Protein AF-A0A917VQW3-F1 (afdb_monomer)

InterPro domains:
  IPR000792 Transcription regulator LuxR, C-terminal [PF00196] (3-49)
  IPR000792 Transcription regulator LuxR, C-terminal [PR00038] (4-18)
  IPR000792 Transcription regulator LuxR, C-terminal [PR00038] (18-34)
  IPR000792 Transcription regulator LuxR, C-terminal [PR00038] (34-46)
  IPR000792 Transcription regulator LuxR, C-terminal [PS50043] (1-67)
  IPR000792 Transcription regulator LuxR, C-terminal [SM00421] (1-63)
  IPR000792 Transcription regulator LuxR, C-terminal [cd06170] (4-63)
  IPR016032 Signal transduction response regulator, C-terminal effector [SSF46894] (2-49)
  IPR036388 Winged helix-like DNA-binding domain superfamily [G3DSA:1.10.10.10] (1-66)

Organism: NCBI:txid66370

Nearest PDB structures (foldseek):
  4wsz-assembly1_B  TM=9.440E-01  e=5.230E-04  unclassified
  6jqs-assembly1_A  TM=9.039E-01  e=1.061E-03  Paenisporosarcina sp. TG-14
  3qp6-assembly1_A-2  TM=9.137E-01  e=2.030E-03  Chromobacterium violaceum
  4gvp-assembly1_A  TM=9.242E-01  e=4.119E-03  Staphylococcus aureus subsp. aureus Mu50
  4zms-assembl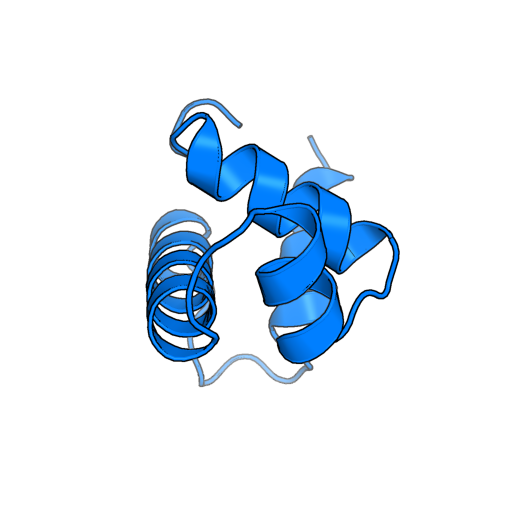y1_B  TM=9.186E-01  e=3.883E-03  Streptococcus pneumoniae R6

Radius of gyration: 11.17 Å; Cα contacts (8 Å, |Δi|>4): 53; chains: 1; bounding box: 25×32×22 Å

pLDDT: mean 89.08, std 10.8, range [56.38, 97.81]

Solvent-accessible surface area (backbone atoms only — not comparable to full-atom values): 4052 Å² total; per-residue (Å²): 114,95,85,54,52,74,69,43,47,54,53,49,50,41,47,64,73,67,46,49,60,65,55,44,14,61,78,66,75,49,53,50,69,56,47,52,50,42,53,52,51,47,32,59,74,71,67,56,57,95,84,55,94,67,61,65,69,57,52,55,40,50,65,61,69,79,105

Secondary structure (DSSP, 8-state):
-TTS-HHHHHHHHHHHTT--HHHHHHHHTS-HHHHHHHHHHHHHHTT--TTSSS-HHHHHHHHHH--

Sequence (67 aa):
MSNLTPRESEVLRLIAEGRSNAGISESLFITEKAVNKHIGNIFQKLGLTPTERGNRRVLAVLACLER

Structure (mmCIF, N/CA/C/O backbone):
data_AF-A0A917VQW3-F1
#
_entry.id   AF-A0A917VQW3-F1
#
loop_
_atom_site.group_PDB
_atom_site.id
_atom_site.type_symbol
_atom_site.label_atom_id
_atom_site.label_alt_id
_atom_site.label_comp_id
_atom_site.label_asym_id
_atom_site.label_entity_id
_at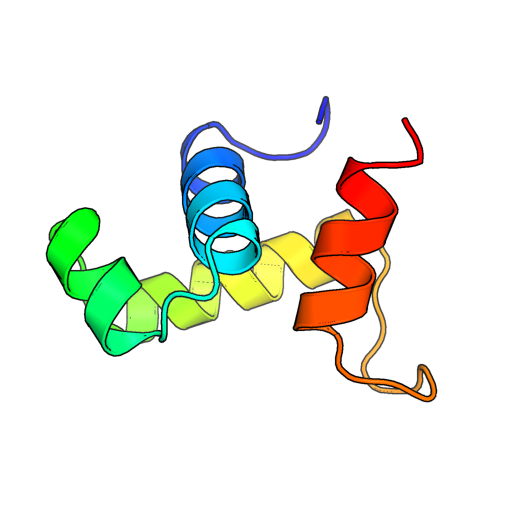om_site.label_seq_id
_atom_site.pdbx_PDB_ins_code
_atom_site.Cartn_x
_atom_site.Cartn_y
_atom_site.Cartn_z
_atom_site.occupancy
_atom_site.B_iso_or_equiv
_atom_site.auth_seq_id
_atom_site.auth_comp_id
_atom_site.auth_asym_id
_atom_site.auth_atom_id
_atom_site.pdbx_PDB_model_num
ATOM 1 N N . MET A 1 1 ? -11.843 -4.728 7.016 1.00 57.12 1 MET A N 1
ATOM 2 C CA . MET A 1 1 ? -10.871 -3.608 6.947 1.00 57.12 1 MET A CA 1
ATOM 3 C C . MET A 1 1 ? -10.338 -3.142 8.307 1.00 57.12 1 MET A C 1
ATOM 5 O O . MET A 1 1 ? -9.418 -2.340 8.319 1.00 57.12 1 MET A O 1
ATOM 9 N N . SER A 1 2 ? -10.831 -3.649 9.445 1.00 60.97 2 SER A N 1
ATOM 10 C CA . SER A 1 2 ? -10.515 -3.132 10.793 1.00 60.97 2 SER A CA 1
ATOM 11 C C . SER A 1 2 ? -9.034 -3.148 11.209 1.00 60.97 2 SER A C 1
ATOM 13 O O . SER A 1 2 ? -8.692 -2.487 12.180 1.00 60.97 2 SER A O 1
ATOM 15 N N . ASN A 1 3 ? -8.155 -3.8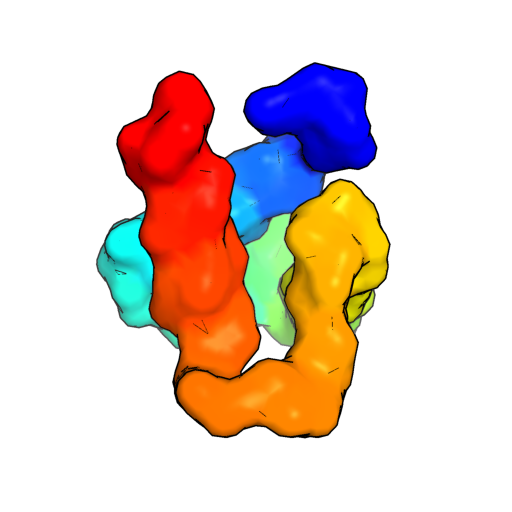54 10.485 1.00 83.12 3 ASN A N 1
ATOM 16 C CA . ASN A 1 3 ? -6.715 -3.912 10.774 1.00 83.12 3 ASN A CA 1
ATOM 17 C C . ASN A 1 3 ? -5.835 -3.113 9.787 1.00 83.12 3 ASN A C 1
ATOM 19 O O . ASN A 1 3 ? -4.636 -2.926 10.025 1.00 83.12 3 ASN A O 1
ATOM 23 N N . LEU A 1 4 ? -6.400 -2.645 8.666 1.00 91.31 4 LEU A N 1
ATOM 24 C CA . LEU A 1 4 ? -5.681 -1.810 7.702 1.00 91.31 4 LEU A CA 1
ATOM 25 C C . LEU A 1 4 ? -5.783 -0.343 8.118 1.00 91.31 4 LEU A C 1
ATOM 27 O O . LEU A 1 4 ? -6.833 0.136 8.535 1.00 91.31 4 LEU A O 1
ATOM 31 N N . THR A 1 5 ? -4.683 0.386 7.974 1.00 94.56 5 THR A N 1
ATOM 32 C CA . THR A 1 5 ? -4.697 1.848 8.086 1.00 94.56 5 THR A CA 1
ATOM 33 C C . THR A 1 5 ? -5.495 2.460 6.927 1.00 94.56 5 THR A C 1
ATOM 35 O O . THR A 1 5 ? -5.680 1.804 5.892 1.00 94.56 5 THR A O 1
ATOM 38 N N . PRO A 1 6 ? -5.920 3.733 7.037 1.00 93.81 6 PRO A N 1
ATOM 39 C CA . PRO A 1 6 ? -6.571 4.432 5.930 1.00 93.81 6 PRO A CA 1
ATOM 40 C C . PRO A 1 6 ? -5.740 4.369 4.643 1.00 93.81 6 PRO A C 1
ATOM 42 O O . PRO A 1 6 ? -6.255 4.019 3.585 1.00 93.81 6 PRO A O 1
ATOM 45 N N . ARG A 1 7 ? -4.421 4.574 4.759 1.00 95.06 7 ARG A N 1
ATOM 46 C CA . ARG A 1 7 ? -3.517 4.564 3.606 1.00 95.06 7 ARG A CA 1
ATOM 47 C C . ARG A 1 7 ? -3.372 3.190 2.961 1.00 95.06 7 AR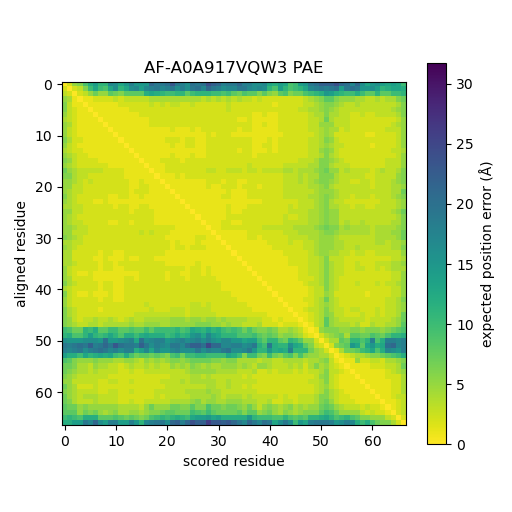G A C 1
ATOM 49 O O . ARG A 1 7 ? -3.330 3.073 1.743 1.00 95.06 7 ARG A O 1
ATOM 56 N N . GLU A 1 8 ? -3.298 2.139 3.770 1.00 95.12 8 GLU A N 1
ATOM 57 C CA . GLU A 1 8 ? -3.270 0.761 3.270 1.00 95.12 8 GLU A CA 1
ATOM 58 C C . GLU A 1 8 ? -4.590 0.381 2.587 1.00 95.12 8 GLU A C 1
ATOM 60 O O . GLU A 1 8 ? -4.574 -0.335 1.590 1.00 95.12 8 GLU A O 1
ATOM 65 N N . SER A 1 9 ? -5.718 0.899 3.076 1.00 94.12 9 SER A N 1
ATOM 66 C CA . SER A 1 9 ? -7.029 0.682 2.456 1.00 94.12 9 SER A CA 1
ATOM 67 C C . SER A 1 9 ? -7.143 1.393 1.103 1.00 94.12 9 SER A C 1
ATOM 69 O O . SER A 1 9 ? -7.625 0.793 0.146 1.00 94.12 9 SER A O 1
ATOM 71 N N . GLU A 1 10 ? -6.637 2.627 0.980 1.00 95.31 10 GLU A N 1
ATOM 72 C CA . GLU A 1 10 ? -6.537 3.329 -0.313 1.00 95.31 10 GLU A CA 1
ATOM 73 C C . GLU A 1 10 ? -5.673 2.554 -1.316 1.00 95.31 10 GLU A C 1
ATOM 75 O O . GLU A 1 10 ? -6.080 2.336 -2.458 1.00 95.31 10 GLU A O 1
ATOM 80 N N . VAL A 1 11 ? -4.493 2.095 -0.884 1.00 96.56 11 VAL A N 1
ATOM 81 C CA . VAL A 1 11 ? -3.596 1.289 -1.725 1.00 96.56 11 VAL A CA 1
ATOM 82 C C . VAL A 1 11 ? -4.290 -0.001 -2.166 1.00 96.56 11 VAL A C 1
ATOM 84 O O . VAL A 1 11 ? -4.243 -0.335 -3.347 1.00 96.56 11 VAL A O 1
ATOM 87 N N . LEU A 1 12 ? -4.967 -0.707 -1.255 1.00 94.62 12 LEU A N 1
ATOM 88 C CA . LEU A 1 12 ? -5.708 -1.927 -1.580 1.00 94.62 12 LEU A CA 1
ATOM 89 C C . LEU A 1 12 ? -6.831 -1.669 -2.592 1.00 94.62 12 LEU A C 1
ATOM 91 O O . LEU A 1 12 ? -7.006 -2.462 -3.516 1.00 94.62 12 LEU A O 1
ATOM 95 N N . ARG A 1 13 ? -7.546 -0.545 -2.472 1.00 94.44 13 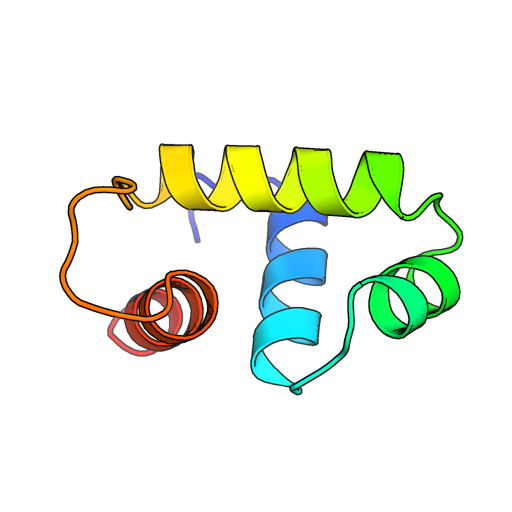ARG A N 1
ATOM 96 C CA . ARG A 1 13 ? -8.590 -0.162 -3.429 1.00 94.44 13 ARG A CA 1
ATOM 97 C C . ARG A 1 13 ? -8.020 0.034 -4.831 1.00 94.44 13 ARG A C 1
ATOM 99 O O . ARG A 1 13 ? -8.532 -0.542 -5.782 1.00 94.44 13 ARG A O 1
ATOM 106 N N . LEU A 1 14 ? -6.911 0.759 -4.956 1.00 96.19 14 LEU A N 1
ATOM 107 C CA . LEU A 1 14 ? -6.265 0.970 -6.254 1.00 96.19 14 LEU A CA 1
ATOM 108 C C . LEU A 1 14 ? -5.709 -0.336 -6.850 1.00 96.19 14 LEU A C 1
ATOM 110 O O . LEU A 1 14 ? -5.700 -0.505 -8.069 1.00 96.19 14 LEU A O 1
ATOM 114 N N . ILE A 1 15 ? -5.277 -1.285 -6.011 1.00 94.69 15 ILE A N 1
ATOM 115 C CA . ILE A 1 15 ? -4.923 -2.641 -6.462 1.00 94.69 15 ILE A CA 1
ATOM 116 C C . ILE A 1 15 ? -6.153 -3.362 -7.022 1.00 94.69 15 ILE A C 1
ATOM 118 O O . ILE A 1 15 ? -6.041 -3.989 -8.074 1.00 94.69 15 ILE A O 1
ATOM 122 N N . ALA A 1 16 ? -7.308 -3.258 -6.357 1.00 93.44 16 ALA A N 1
ATOM 123 C CA . ALA A 1 16 ? -8.570 -3.831 -6.828 1.00 93.44 16 ALA A CA 1
ATOM 124 C C . ALA A 1 16 ? -9.047 -3.202 -8.148 1.00 93.44 16 ALA A C 1
ATOM 126 O O . ALA A 1 16 ? -9.604 -3.894 -8.992 1.00 93.44 16 ALA A O 1
ATOM 127 N N . GLU A 1 17 ? -8.747 -1.921 -8.370 1.00 93.75 17 GLU A N 1
ATOM 128 C CA . GLU A 1 17 ? -8.963 -1.219 -9.644 1.00 93.75 17 GLU A CA 1
ATOM 129 C C . GLU A 1 17 ? -7.965 -1.641 -10.750 1.00 93.75 17 GLU A C 1
ATOM 131 O O . GLU A 1 17 ? -8.010 -1.118 -11.862 1.00 93.75 17 GLU A O 1
ATOM 136 N N . GLY A 1 18 ? -7.039 -2.566 -10.469 1.00 94.06 18 GLY A N 1
ATOM 137 C CA . GLY A 1 18 ? -6.070 -3.080 -11.441 1.00 94.06 18 GLY A CA 1
ATOM 138 C C . GLY A 1 18 ? -4.864 -2.168 -11.685 1.00 94.06 18 GLY A C 1
ATOM 139 O O . GLY A 1 18 ? -4.129 -2.362 -12.654 1.00 94.06 18 GLY A O 1
ATOM 140 N N . ARG A 1 19 ? -4.621 -1.171 -10.824 1.00 95.50 19 ARG A N 1
ATOM 141 C CA . ARG A 1 19 ? -3.509 -0.225 -11.003 1.00 95.50 19 ARG A CA 1
ATOM 142 C C . ARG A 1 19 ? -2.148 -0.884 -10.744 1.00 95.50 19 ARG A C 1
ATOM 144 O O . ARG A 1 19 ? -1.964 -1.674 -9.808 1.00 95.50 19 ARG A O 1
ATOM 151 N N . SER A 1 20 ? -1.163 -0.505 -11.561 1.00 96.06 20 SER A N 1
ATOM 152 C CA . SER A 1 20 ? 0.253 -0.843 -11.366 1.00 96.06 20 SER A CA 1
ATOM 153 C C . SER A 1 20 ? 0.861 -0.051 -10.202 1.00 96.06 20 SER A C 1
ATOM 155 O O . SER A 1 20 ? 0.287 0.936 -9.749 1.00 96.06 20 SER A O 1
ATOM 157 N N . ASN A 1 21 ? 2.043 -0.448 -9.717 1.00 95.50 21 ASN A N 1
ATOM 158 C CA . ASN A 1 21 ? 2.735 0.300 -8.657 1.00 95.50 21 ASN A CA 1
ATOM 159 C C . ASN A 1 21 ? 3.013 1.753 -9.061 1.00 95.50 21 ASN A C 1
ATOM 161 O O . ASN A 1 21 ? 2.755 2.645 -8.258 1.00 95.50 21 ASN A O 1
ATOM 165 N N . ALA A 1 22 ? 3.440 1.982 -10.306 1.00 96.81 22 ALA A N 1
ATOM 166 C CA . ALA A 1 22 ? 3.608 3.314 -10.874 1.00 96.81 22 ALA A CA 1
ATOM 167 C C . ALA A 1 22 ? 2.290 4.112 -10.858 1.00 96.81 22 ALA A C 1
ATOM 169 O O . ALA A 1 22 ? 2.253 5.217 -10.322 1.00 96.81 22 ALA A O 1
ATOM 170 N N . GLY A 1 23 ? 1.182 3.526 -11.327 1.00 97.50 23 GLY A N 1
ATOM 171 C CA . GLY A 1 23 ? -0.123 4.199 -11.321 1.00 97.50 23 GLY A CA 1
ATOM 172 C C . GLY A 1 23 ? -0.650 4.504 -9.913 1.00 97.50 23 GLY A C 1
ATOM 173 O O . GLY A 1 23 ? -1.233 5.561 -9.684 1.00 97.50 23 GLY A O 1
ATOM 174 N N . ILE A 1 24 ? -0.409 3.613 -8.947 1.00 97.44 24 ILE A N 1
ATOM 175 C CA . ILE A 1 24 ? -0.725 3.856 -7.530 1.00 97.44 24 ILE A CA 1
ATOM 176 C C . ILE A 1 24 ? 0.147 4.989 -6.984 1.00 97.44 24 ILE A C 1
ATOM 178 O O . ILE A 1 24 ? -0.353 5.861 -6.283 1.00 97.44 24 ILE A O 1
ATOM 182 N N . SER A 1 25 ? 1.441 4.976 -7.303 1.00 97.62 25 SER A N 1
ATOM 183 C CA . SER A 1 25 ? 2.404 5.976 -6.838 1.00 97.62 25 SER A CA 1
ATOM 184 C C . SER A 1 25 ? 2.043 7.381 -7.329 1.00 97.62 25 SER A C 1
ATOM 186 O O . SER A 1 25 ? 2.053 8.319 -6.535 1.00 97.62 25 SER A O 1
ATOM 188 N N . GLU A 1 26 ? 1.597 7.492 -8.583 1.00 97.62 26 GLU A N 1
ATOM 189 C CA . GLU A 1 26 ? 1.091 8.727 -9.182 1.00 97.62 26 GLU A CA 1
ATOM 190 C C . GLU A 1 26 ? -0.219 9.173 -8.519 1.00 97.62 26 GLU A C 1
ATOM 192 O O . GLU A 1 26 ? -0.307 10.296 -8.032 1.00 97.62 26 GLU A O 1
ATOM 197 N N . SER A 1 27 ? -1.198 8.267 -8.396 1.00 97.06 27 SER A N 1
ATOM 198 C CA . SER A 1 27 ? -2.513 8.569 -7.797 1.00 97.06 27 SER A CA 1
ATOM 199 C C . SER A 1 27 ? -2.410 9.048 -6.347 1.00 97.06 27 SER A C 1
ATOM 201 O O . SER A 1 27 ? -3.233 9.827 -5.874 1.00 97.06 27 SER A O 1
ATOM 203 N N . LEU A 1 28 ? -1.411 8.545 -5.623 1.00 96.69 28 LEU A N 1
ATOM 204 C CA . LEU A 1 28 ? -1.211 8.800 -4.204 1.00 96.69 28 LEU A CA 1
ATOM 205 C C . LEU A 1 28 ? -0.103 9.825 -3.920 1.00 96.69 28 LEU A C 1
ATOM 207 O O . LEU A 1 28 ? 0.118 10.131 -2.747 1.00 96.69 28 LEU A O 1
ATOM 211 N N . PHE A 1 29 ? 0.574 10.350 -4.946 1.00 96.88 29 PHE A N 1
ATOM 212 C CA . PHE A 1 29 ? 1.710 11.276 -4.836 1.00 96.88 29 PHE A CA 1
ATOM 213 C C . PHE A 1 29 ? 2.821 10.770 -3.897 1.00 96.88 29 PHE A C 1
ATOM 215 O O . PHE A 1 29 ? 3.337 11.496 -3.047 1.00 96.88 29 PHE A O 1
ATOM 222 N N . ILE A 1 30 ? 3.180 9.492 -4.025 1.00 96.69 30 ILE A N 1
ATOM 223 C CA . ILE A 1 30 ? 4.247 8.846 -3.244 1.00 96.69 30 ILE A CA 1
ATOM 224 C C . ILE A 1 30 ? 5.201 8.088 -4.163 1.00 96.69 30 ILE A C 1
ATOM 226 O O . ILE A 1 30 ? 4.925 7.885 -5.335 1.00 96.69 30 ILE A O 1
ATOM 230 N N . THR A 1 31 ? 6.335 7.630 -3.635 1.00 97.81 31 THR A N 1
ATOM 231 C CA . THR A 1 31 ? 7.271 6.806 -4.415 1.00 97.81 31 THR A CA 1
ATOM 232 C C . THR A 1 31 ? 6.773 5.369 -4.567 1.00 97.81 31 THR A C 1
ATOM 234 O O . THR A 1 31 ? 6.132 4.820 -3.667 1.00 97.81 31 THR A O 1
ATOM 237 N N . GLU A 1 32 ? 7.165 4.688 -5.647 1.00 96.81 32 GLU A N 1
ATOM 238 C CA . GLU A 1 32 ? 6.901 3.249 -5.810 1.00 96.81 32 GLU A CA 1
ATOM 239 C C . GLU A 1 32 ? 7.469 2.408 -4.656 1.00 96.81 32 GLU A C 1
ATOM 241 O O . GLU A 1 32 ? 6.893 1.391 -4.266 1.00 96.81 32 GLU A O 1
ATOM 246 N N . LYS A 1 33 ? 8.577 2.844 -4.045 1.00 97.12 33 LYS A N 1
ATOM 247 C CA . LYS A 1 33 ? 9.136 2.205 -2.845 1.00 97.12 33 LYS A CA 1
ATOM 248 C C . LYS A 1 33 ? 8.162 2.275 -1.664 1.00 97.12 33 LYS A C 1
ATOM 250 O O . LYS A 1 33 ? 7.990 1.281 -0.958 1.00 97.12 33 LYS A O 1
ATOM 255 N N . ALA A 1 34 ? 7.510 3.420 -1.460 1.00 96.88 34 ALA A N 1
ATOM 256 C CA . ALA A 1 34 ? 6.484 3.574 -0.431 1.00 96.88 34 ALA A CA 1
ATOM 257 C C . ALA A 1 34 ? 5.252 2.705 -0.733 1.00 96.88 34 ALA A C 1
ATOM 259 O O . ALA A 1 34 ? 4.753 2.031 0.167 1.00 96.88 34 ALA A O 1
ATOM 260 N N . VAL A 1 35 ? 4.825 2.632 -1.999 1.00 97.19 35 VAL A N 1
ATOM 261 C CA . VAL A 1 35 ? 3.742 1.729 -2.431 1.00 97.19 35 VAL A CA 1
ATOM 262 C C . VAL A 1 35 ? 4.075 0.275 -2.096 1.00 97.19 35 VAL A C 1
ATOM 264 O O . VAL A 1 35 ? 3.282 -0.397 -1.441 1.00 97.19 35 VAL A O 1
ATOM 267 N N . ASN A 1 36 ? 5.266 -0.206 -2.464 1.00 96.31 36 ASN A N 1
ATOM 268 C CA . ASN A 1 36 ? 5.696 -1.574 -2.156 1.00 96.31 36 ASN A CA 1
ATOM 269 C C . ASN A 1 36 ? 5.715 -1.855 -0.646 1.00 96.31 36 ASN A C 1
ATOM 271 O O . ASN A 1 36 ? 5.324 -2.942 -0.222 1.00 96.31 36 ASN A O 1
ATOM 275 N N . LYS A 1 37 ? 6.111 -0.873 0.175 1.00 96.88 37 LYS A N 1
ATOM 276 C CA . LYS A 1 37 ? 6.056 -0.993 1.638 1.00 96.88 37 LYS A CA 1
ATOM 277 C C . LYS A 1 37 ? 4.618 -1.160 2.137 1.00 96.88 37 LYS A C 1
ATOM 279 O O . LYS A 1 37 ? 4.360 -2.058 2.934 1.00 96.88 37 LYS A O 1
ATOM 284 N N . HIS A 1 38 ? 3.679 -0.346 1.651 1.00 96.62 38 HIS A N 1
ATOM 285 C CA . HIS A 1 38 ? 2.263 -0.494 1.998 1.00 96.62 38 HIS A CA 1
ATOM 286 C C . HIS A 1 38 ? 1.709 -1.853 1.560 1.00 96.62 38 HIS A C 1
ATOM 288 O O . HIS A 1 38 ? 1.048 -2.514 2.352 1.00 96.62 38 HIS A O 1
ATOM 294 N N . ILE A 1 39 ? 2.039 -2.314 0.350 1.00 95.00 39 ILE A N 1
ATOM 295 C CA . ILE A 1 39 ? 1.638 -3.635 -0.157 1.00 95.00 39 ILE A CA 1
ATOM 296 C C . ILE A 1 39 ? 2.155 -4.761 0.744 1.00 95.00 39 ILE A C 1
ATOM 298 O O . ILE A 1 39 ? 1.392 -5.654 1.109 1.00 95.00 39 ILE A O 1
ATOM 302 N N . GLY A 1 40 ? 3.428 -4.708 1.142 1.00 94.12 40 GLY A N 1
ATOM 303 C CA . GLY A 1 40 ? 4.009 -5.685 2.062 1.00 94.12 40 GLY A CA 1
ATOM 304 C C . GLY A 1 40 ? 3.267 -5.732 3.398 1.00 94.12 40 GLY A C 1
ATOM 305 O O . GLY A 1 40 ? 2.897 -6.812 3.857 1.00 94.12 40 GLY A O 1
ATOM 306 N N . ASN A 1 41 ? 2.976 -4.567 3.981 1.00 94.56 41 ASN A N 1
ATOM 307 C CA . ASN A 1 41 ? 2.208 -4.476 5.222 1.00 94.56 41 ASN A CA 1
ATOM 308 C C . ASN A 1 41 ? 0.776 -5.004 5.068 1.00 94.56 41 ASN A C 1
ATOM 310 O O . ASN A 1 41 ? 0.292 -5.696 5.959 1.00 94.56 41 ASN A O 1
ATOM 314 N N . ILE A 1 42 ? 0.106 -4.706 3.949 1.00 93.56 42 ILE A N 1
ATOM 315 C CA . ILE A 1 42 ? -1.236 -5.225 3.650 1.00 93.56 42 ILE A CA 1
ATOM 316 C C . ILE A 1 42 ? -1.202 -6.750 3.636 1.00 93.56 42 ILE A C 1
ATOM 318 O O . ILE A 1 42 ? -1.986 -7.373 4.341 1.00 93.56 42 ILE A O 1
ATOM 322 N N . PHE A 1 43 ? -0.266 -7.357 2.902 1.00 91.56 43 PHE A N 1
ATOM 323 C CA . PHE A 1 43 ? -0.148 -8.815 2.851 1.00 91.56 43 PHE A CA 1
ATOM 324 C C . PHE A 1 43 ? 0.084 -9.419 4.234 1.00 91.56 43 PHE A C 1
ATOM 326 O O . PHE A 1 43 ? -0.614 -10.353 4.607 1.00 91.56 43 PHE A O 1
ATOM 333 N N . GLN A 1 44 ? 0.985 -8.844 5.032 1.00 91.06 44 GLN A N 1
ATOM 334 C CA . GLN A 1 44 ? 1.216 -9.291 6.409 1.00 91.06 44 GLN A CA 1
ATOM 335 C C . GLN A 1 44 ? -0.056 -9.206 7.267 1.00 91.06 44 GLN A C 1
ATOM 337 O O . GLN A 1 44 ? -0.393 -10.156 7.967 1.00 91.06 44 GLN A O 1
ATOM 342 N N . LYS A 1 45 ? -0.802 -8.099 7.179 1.00 91.12 45 LYS A N 1
ATOM 343 C CA . LYS A 1 45 ? -2.037 -7.879 7.949 1.00 91.12 45 LYS A CA 1
ATOM 344 C C . LYS A 1 45 ? -3.209 -8.744 7.498 1.00 91.12 45 LYS A C 1
ATOM 346 O O . LYS A 1 45 ? -4.083 -9.038 8.308 1.00 91.12 45 LYS A O 1
ATOM 351 N N . LEU A 1 46 ? -3.236 -9.129 6.225 1.00 89.31 46 LEU A N 1
ATOM 352 C CA . LEU A 1 46 ? -4.208 -10.070 5.672 1.00 89.31 46 LEU A CA 1
ATOM 353 C C . LEU A 1 46 ? -3.779 -11.535 5.860 1.00 89.31 46 LEU A C 1
ATOM 355 O O . LEU A 1 46 ? -4.511 -12.428 5.455 1.00 89.31 46 LEU A O 1
ATOM 359 N N . GLY A 1 47 ? -2.615 -11.794 6.472 1.00 87.88 47 GLY A N 1
ATOM 360 C CA . GLY A 1 47 ? -2.090 -13.149 6.661 1.00 87.88 47 GLY A CA 1
ATOM 361 C C . GLY A 1 47 ? -1.612 -13.813 5.368 1.00 87.88 47 GLY A C 1
ATOM 362 O O . GLY A 1 47 ? -1.421 -15.026 5.345 1.00 87.88 47 GLY A O 1
ATOM 363 N N . LEU A 1 48 ? -1.398 -13.032 4.305 1.00 87.06 48 LEU A N 1
ATOM 364 C CA . LEU A 1 48 ? -1.033 -13.541 2.991 1.00 87.06 48 LEU A CA 1
ATOM 365 C C . LEU A 1 48 ? 0.463 -13.848 2.928 1.00 87.06 48 LEU A C 1
ATOM 367 O O . LEU A 1 48 ? 1.311 -12.945 2.876 1.00 87.06 48 LEU A O 1
ATOM 371 N N . THR A 1 49 ? 0.800 -15.134 2.932 1.00 80.56 49 THR A N 1
ATOM 372 C CA . THR A 1 49 ? 2.195 -15.592 2.943 1.00 80.56 49 THR A CA 1
ATOM 373 C C . THR A 1 49 ? 2.720 -15.810 1.520 1.00 80.56 49 THR A C 1
ATOM 375 O O . THR A 1 49 ? 1.963 -16.149 0.612 1.00 80.56 49 THR A O 1
ATOM 378 N N . PRO A 1 50 ? 4.029 -15.613 1.263 1.00 70.81 50 PRO A N 1
ATOM 379 C CA . PRO A 1 50 ? 4.618 -15.826 -0.067 1.00 70.81 50 PRO A CA 1
ATOM 380 C C . PRO A 1 50 ? 4.515 -17.273 -0.581 1.00 70.81 50 PRO A C 1
ATOM 382 O O . PRO A 1 50 ? 4.728 -17.503 -1.765 1.00 70.81 50 PRO A O 1
ATOM 385 N N . THR A 1 51 ? 4.196 -18.227 0.293 1.00 65.38 51 THR A N 1
ATOM 386 C CA . THR A 1 51 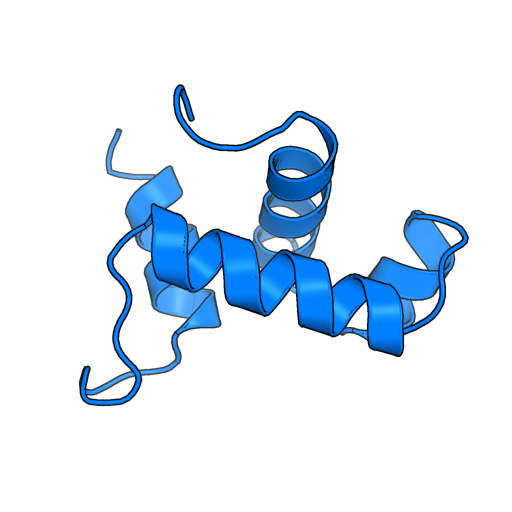? 4.005 -19.655 0.001 1.00 65.38 51 THR A CA 1
ATOM 387 C C . THR A 1 51 ? 2.606 -20.014 -0.499 1.00 65.38 51 THR A C 1
ATOM 389 O O . THR A 1 51 ? 2.379 -21.160 -0.885 1.00 65.38 51 THR A O 1
ATOM 392 N N . GLU A 1 52 ? 1.661 -19.073 -0.510 1.00 63.28 52 GLU A N 1
ATOM 393 C CA . GLU A 1 52 ? 0.332 -19.324 -1.063 1.00 63.28 52 GLU A CA 1
ATOM 394 C C . GLU A 1 52 ? 0.399 -19.494 -2.587 1.00 63.28 52 GLU A C 1
ATOM 396 O O . GLU A 1 52 ? 0.989 -18.680 -3.300 1.00 63.28 52 GLU A O 1
ATOM 401 N N . ARG A 1 53 ? -0.204 -20.572 -3.108 1.00 63.16 53 ARG A N 1
ATOM 402 C CA . ARG A 1 53 ? -0.310 -20.830 -4.553 1.00 63.16 53 ARG A CA 1
ATOM 403 C C . ARG A 1 53 ? -1.216 -19.768 -5.195 1.00 63.16 53 ARG A C 1
ATOM 405 O O . ARG A 1 53 ? -2.420 -19.966 -5.288 1.00 63.16 53 ARG A O 1
ATOM 412 N N . GLY A 1 54 ? -0.653 -18.644 -5.640 1.00 74.62 54 GLY A N 1
ATOM 413 C CA . GLY A 1 54 ? -1.398 -17.615 -6.372 1.00 74.62 54 GLY A CA 1
ATOM 414 C C . GLY A 1 54 ? -0.740 -16.234 -6.395 1.00 74.62 54 GLY A C 1
ATOM 415 O O . GLY A 1 54 ? 0.279 -15.979 -5.754 1.00 74.62 54 GLY A O 1
ATOM 416 N N . ASN A 1 55 ? -1.337 -15.304 -7.146 1.00 86.31 55 ASN A N 1
ATOM 417 C CA . ASN A 1 55 ? -0.920 -13.905 -7.118 1.00 86.31 55 ASN A CA 1
ATOM 418 C C . ASN A 1 55 ? -1.474 -13.231 -5.854 1.00 86.31 55 ASN A C 1
ATOM 420 O O . ASN A 1 55 ? -2.676 -12.992 -5.747 1.00 86.31 55 ASN A O 1
ATOM 424 N N . ARG A 1 56 ? -0.588 -12.867 -4.921 1.00 88.25 56 ARG A N 1
ATOM 425 C CA . ARG A 1 56 ? -0.952 -12.225 -3.644 1.00 88.25 56 ARG A CA 1
ATOM 426 C C . ARG A 1 56 ? -1.769 -10.941 -3.793 1.00 88.25 56 ARG A C 1
ATOM 428 O O . ARG A 1 56 ? -2.551 -10.631 -2.904 1.00 88.25 56 ARG A O 1
ATOM 435 N N . ARG A 1 57 ? -1.639 -10.204 -4.905 1.00 89.31 57 ARG A N 1
ATOM 436 C CA . ARG A 1 57 ? -2.494 -9.030 -5.167 1.00 89.31 57 ARG A CA 1
ATOM 437 C C . ARG A 1 57 ? -3.941 -9.452 -5.390 1.00 89.31 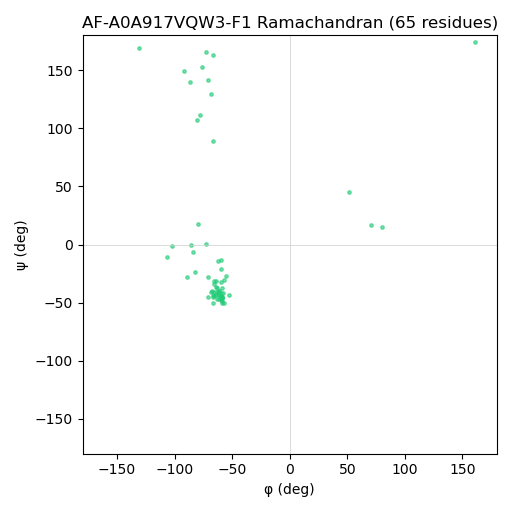57 ARG A C 1
ATOM 439 O O . ARG A 1 57 ? -4.833 -8.833 -4.832 1.00 89.31 57 ARG A O 1
ATOM 446 N N . VAL A 1 58 ? -4.159 -10.519 -6.157 1.00 89.06 58 VAL A N 1
ATOM 447 C CA . VAL A 1 58 ? -5.501 -11.060 -6.411 1.00 89.06 58 VAL A CA 1
ATOM 448 C C . VAL A 1 58 ? -6.089 -11.621 -5.121 1.00 89.06 58 VAL A C 1
ATOM 450 O O . VAL A 1 58 ? -7.216 -11.285 -4.784 1.00 89.06 58 VAL A O 1
ATOM 453 N N . LEU A 1 59 ? -5.307 -12.384 -4.349 1.00 89.06 59 LEU A N 1
ATOM 454 C CA . LEU A 1 59 ? -5.743 -12.901 -3.046 1.00 89.06 59 LEU A CA 1
ATOM 455 C C . LEU A 1 59 ? -6.113 -11.771 -2.072 1.00 89.06 59 LEU A C 1
ATOM 457 O O . LEU A 1 59 ? -7.138 -11.851 -1.407 1.00 89.06 59 LEU A O 1
ATOM 461 N N . ALA A 1 60 ? -5.335 -10.684 -2.035 1.00 89.19 60 ALA A N 1
ATOM 462 C CA . ALA A 1 60 ? -5.649 -9.517 -1.210 1.00 89.19 60 ALA A CA 1
ATOM 463 C C . ALA A 1 60 ? -6.961 -8.832 -1.615 1.00 89.19 60 ALA A C 1
ATOM 465 O O . ALA A 1 60 ? -7.698 -8.366 -0.748 1.00 89.19 60 ALA A O 1
ATOM 466 N N . VAL A 1 61 ? -7.257 -8.777 -2.916 1.00 90.25 61 VAL A N 1
ATOM 467 C CA . VAL A 1 61 ? -8.519 -8.225 -3.426 1.00 90.25 61 VAL A CA 1
ATOM 468 C C . VAL A 1 61 ? -9.687 -9.151 -3.094 1.00 90.25 61 VAL A C 1
ATOM 470 O O . VAL A 1 61 ? -10.698 -8.674 -2.591 1.00 90.25 61 VAL A O 1
ATOM 473 N N . LEU A 1 62 ? -9.543 -10.463 -3.295 1.00 88.38 62 LEU A N 1
ATOM 474 C CA . LEU A 1 62 ? -10.573 -11.447 -2.941 1.00 88.38 62 LEU A CA 1
ATOM 475 C C . LEU A 1 62 ? -10.892 -11.418 -1.440 1.00 88.38 62 LEU A C 1
ATOM 477 O O . LEU A 1 62 ? -12.057 -11.302 -1.071 1.00 88.38 62 LEU A O 1
ATOM 481 N N . ALA A 1 63 ? -9.8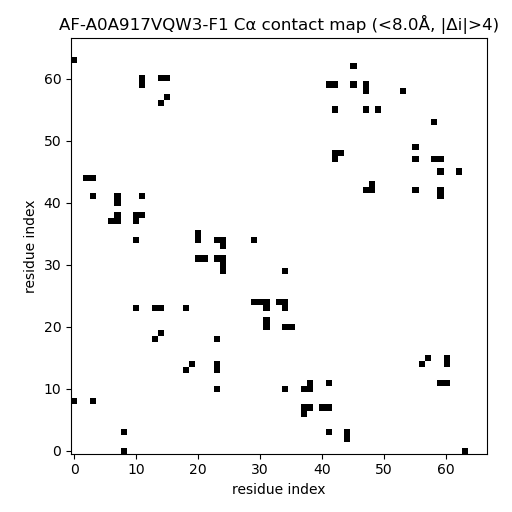71 -11.359 -0.581 1.00 85.19 63 ALA A N 1
ATOM 482 C CA . ALA A 1 63 ? -10.042 -11.226 0.867 1.00 85.19 63 ALA A CA 1
ATOM 483 C C . ALA A 1 63 ? -10.794 -9.943 1.286 1.00 85.19 63 ALA A C 1
ATOM 485 O O . ALA A 1 63 ? -11.326 -9.867 2.395 1.00 85.19 63 ALA A O 1
ATOM 486 N N . CYS A 1 64 ? -10.830 -8.919 0.425 1.00 78.62 64 CYS A N 1
ATOM 487 C CA . CYS A 1 64 ? -11.616 -7.705 0.638 1.00 78.62 64 CYS A CA 1
ATOM 488 C C . CYS A 1 64 ? -13.091 -7.863 0.230 1.00 78.62 64 CYS A C 1
ATOM 490 O O . CYS A 1 64 ? -13.918 -7.097 0.716 1.00 78.62 64 CYS A O 1
ATOM 492 N N . LEU A 1 65 ? -13.409 -8.807 -0.661 1.00 80.38 65 LEU A N 1
ATOM 493 C CA . LEU A 1 65 ? -14.768 -9.091 -1.137 1.00 80.38 65 LEU A CA 1
ATOM 494 C C . LEU A 1 65 ? -15.495 -10.120 -0.259 1.00 80.38 65 LEU A C 1
ATOM 496 O O . LEU A 1 65 ? -16.716 -10.093 -0.172 1.00 80.38 65 LEU A O 1
ATOM 500 N N . GLU A 1 66 ? -14.757 -11.018 0.396 1.00 69.75 66 GLU A N 1
ATOM 501 C CA . 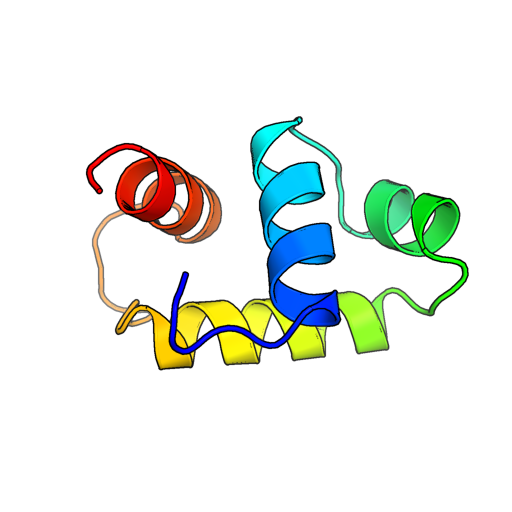GLU A 1 66 ? -15.302 -12.072 1.270 1.00 69.75 66 GLU A CA 1
ATOM 502 C C . GLU A 1 66 ? -15.679 -11.578 2.687 1.00 69.75 66 GLU A C 1
ATOM 504 O O . GLU A 1 66 ? -15.817 -12.378 3.615 1.00 69.75 66 GLU A O 1
ATOM 509 N N . ARG A 1 67 ? -15.834 -10.263 2.888 1.00 56.38 67 ARG A N 1
ATOM 510 C CA . ARG A 1 67 ? -16.168 -9.646 4.181 1.00 56.38 67 ARG A CA 1
ATOM 511 C C . ARG A 1 67 ? -17.188 -8.528 4.082 1.00 56.38 67 ARG A C 1
ATOM 513 O O . ARG A 1 67 ? -17.104 -7.738 3.120 1.00 56.38 67 ARG A O 1
#

Mean predicted aligned error: 4.12 Å

Foldseek 3Di:
DVQADPLLVLLLVVLLVVDDLVRSCVVVVHDSVVSVVSLVVLCVSLVNDPPDPDDSSVVSNVSVVVD